Protein AF-A0A0A2J040-F1 (afdb_monomer)

Organism: Penicillium expansum (NCBI:txid27334)

Structure (mmCIF, N/CA/C/O backbone):
data_AF-A0A0A2J040-F1
#
_entry.id   AF-A0A0A2J040-F1
#
loop_
_atom_site.group_PDB
_atom_site.id
_atom_site.type_symbol
_atom_site.label_atom_id
_atom_site.label_alt_id
_atom_site.label_comp_id
_atom_site.label_asym_id
_atom_site.label_entity_id
_atom_site.label_seq_id
_atom_site.pdbx_PDB_ins_code
_atom_site.Cartn_x
_atom_site.Cartn_y
_atom_site.Cartn_z
_atom_site.occupancy
_atom_site.B_iso_or_equiv
_atom_site.auth_seq_id
_atom_site.auth_comp_id
_atom_site.auth_asym_id
_atom_site.auth_atom_id
_atom_site.pdbx_PDB_model_num
ATOM 1 N N . MET A 1 1 ? -28.699 -18.630 2.813 1.00 60.34 1 MET A N 1
ATOM 2 C CA . MET A 1 1 ? -27.612 -18.802 3.798 1.00 60.34 1 MET A CA 1
ATOM 3 C C . MET A 1 1 ? -26.786 -19.981 3.331 1.00 60.34 1 MET A C 1
ATOM 5 O O . MET A 1 1 ? -27.385 -20.979 2.948 1.00 60.34 1 MET A O 1
ATOM 9 N N . THR A 1 2 ? -25.472 -19.828 3.206 1.00 76.56 2 THR A N 1
ATOM 10 C CA . THR A 1 2 ? -24.633 -20.883 2.627 1.00 76.56 2 THR A CA 1
ATOM 11 C C . THR A 1 2 ? -24.349 -21.959 3.670 1.00 76.56 2 THR A C 1
ATOM 13 O O . THR A 1 2 ? -24.255 -21.671 4.862 1.00 76.56 2 THR A O 1
ATOM 16 N N . GLU A 1 3 ? -24.200 -23.198 3.213 1.00 77.12 3 GLU A N 1
ATOM 17 C CA . GLU A 1 3 ? -23.837 -24.361 4.036 1.00 77.12 3 GLU A CA 1
ATOM 18 C C . GLU A 1 3 ? -22.568 -24.101 4.872 1.00 77.12 3 GLU A C 1
ATOM 20 O O . GLU A 1 3 ? -22.479 -24.477 6.040 1.00 77.12 3 GLU A O 1
ATOM 25 N N . THR A 1 4 ? -21.627 -23.332 4.315 1.00 78.56 4 THR A N 1
ATOM 26 C CA . THR A 1 4 ? -20.395 -22.897 4.983 1.00 78.56 4 THR A CA 1
ATOM 27 C C . THR A 1 4 ? -20.645 -22.058 6.239 1.00 78.56 4 THR A C 1
ATOM 29 O O . THR A 1 4 ? -19.930 -22.218 7.227 1.00 78.56 4 THR A O 1
ATOM 32 N N . THR A 1 5 ? -21.634 -21.156 6.231 1.00 76.88 5 T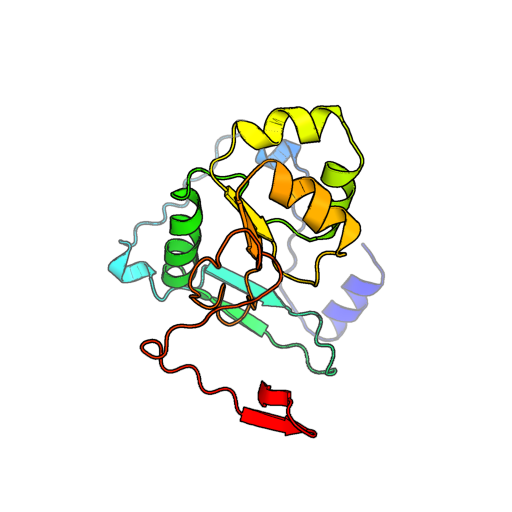HR A N 1
ATOM 33 C CA . THR A 1 5 ? -21.917 -20.287 7.386 1.00 76.88 5 THR A CA 1
ATOM 34 C C . THR A 1 5 ? -22.460 -21.091 8.564 1.00 76.88 5 THR A C 1
ATOM 36 O O . THR A 1 5 ? -22.016 -20.884 9.692 1.00 76.88 5 THR A O 1
ATOM 39 N N . GLU A 1 6 ? -23.356 -22.044 8.306 1.00 83.75 6 GLU A N 1
ATOM 40 C CA . GLU A 1 6 ? -23.941 -22.889 9.354 1.00 83.75 6 GLU A CA 1
A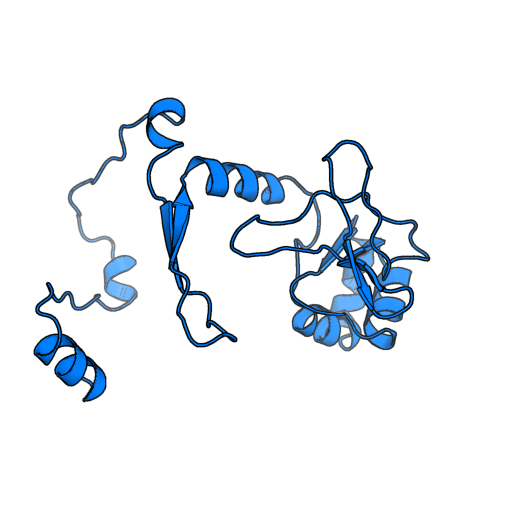TOM 41 C C . GLU A 1 6 ? -22.890 -23.792 10.002 1.00 83.75 6 GLU A C 1
ATOM 43 O O . GLU A 1 6 ? -22.760 -23.808 11.227 1.00 83.75 6 GLU A O 1
ATOM 48 N N . ALA A 1 7 ? -22.037 -24.429 9.194 1.00 83.88 7 ALA A N 1
ATOM 49 C CA . ALA A 1 7 ? -20.950 -25.268 9.696 1.00 83.88 7 ALA A CA 1
ATOM 50 C C . ALA A 1 7 ? -19.960 -24.504 10.603 1.00 83.88 7 ALA A C 1
ATOM 52 O O . ALA A 1 7 ? -19.377 -25.082 11.524 1.00 83.88 7 ALA A O 1
ATOM 53 N N . MET A 1 8 ? -19.743 -23.202 10.368 1.00 82.94 8 MET A N 1
ATOM 54 C CA . MET A 1 8 ? -18.915 -22.377 11.257 1.00 82.94 8 MET A CA 1
ATOM 55 C C . MET A 1 8 ? -19.625 -22.031 12.569 1.00 82.94 8 MET A C 1
ATOM 57 O O . MET A 1 8 ? -18.982 -22.038 13.620 1.00 82.94 8 MET A O 1
ATOM 61 N N . LEU A 1 9 ? -20.928 -21.743 12.525 1.00 85.75 9 LEU A N 1
ATOM 62 C CA . LEU A 1 9 ? -21.711 -21.366 13.705 1.00 85.75 9 LEU A CA 1
ATOM 63 C C . LEU A 1 9 ? -21.933 -22.542 14.663 1.00 85.75 9 LEU A C 1
ATOM 65 O O . LEU A 1 9 ? -21.920 -22.338 15.876 1.00 85.75 9 LEU A O 1
ATOM 69 N N . GLU A 1 10 ? -22.042 -23.765 14.143 1.00 86.81 10 GLU A N 1
ATOM 70 C CA . GLU A 1 10 ? -22.072 -24.988 14.958 1.00 86.81 10 GLU A CA 1
ATOM 71 C C . GLU A 1 10 ? -20.768 -25.199 15.734 1.00 86.81 10 GLU A C 1
ATOM 73 O O . GLU A 1 10 ? -20.776 -25.641 16.882 1.00 86.81 10 GLU A O 1
ATOM 78 N N . ARG A 1 11 ? -19.627 -24.854 15.124 1.00 89.06 11 ARG A N 1
ATOM 79 C CA . ARG A 1 11 ? -18.307 -24.982 15.758 1.00 89.06 11 ARG A CA 1
ATOM 80 C C . ARG A 1 11 ? -18.005 -23.849 16.732 1.00 89.06 11 ARG A C 1
ATOM 82 O O . ARG A 1 11 ? -17.274 -24.059 17.699 1.00 89.06 11 ARG A O 1
ATOM 89 N N . ARG A 1 12 ? -18.510 -22.641 16.467 1.00 87.19 12 ARG A N 1
ATOM 90 C CA . ARG A 1 12 ? -18.283 -21.463 17.307 1.00 87.19 12 ARG A CA 1
ATOM 91 C C . ARG A 1 12 ? -19.510 -20.562 17.313 1.00 87.19 12 ARG A C 1
ATOM 93 O O . ARG A 1 12 ? -19.781 -19.853 16.346 1.00 87.19 12 ARG A O 1
ATOM 100 N N . GLN A 1 13 ? -20.183 -20.518 18.456 1.00 90.19 13 GLN A N 1
ATOM 101 C CA . GLN A 1 13 ? -21.340 -19.656 18.654 1.00 90.19 13 GLN A CA 1
ATOM 102 C C . GLN A 1 13 ? -20.915 -18.178 18.621 1.00 90.19 13 GLN A C 1
ATOM 104 O O . GLN A 1 13 ? -20.050 -17.748 19.386 1.00 90.19 13 GLN A O 1
ATOM 109 N N . MET A 1 14 ? -21.489 -17.408 17.696 1.00 87.75 14 MET A N 1
ATOM 110 C CA . MET A 1 14 ? -21.154 -16.002 17.446 1.00 87.75 14 MET A CA 1
ATOM 111 C C . MET A 1 14 ? -22.415 -15.203 17.106 1.00 87.75 14 MET A C 1
ATOM 113 O O . MET A 1 14 ? -23.392 -15.754 16.599 1.00 87.75 14 MET A O 1
ATOM 117 N N . ASN A 1 15 ? -22.376 -13.892 17.354 1.00 86.56 15 ASN A N 1
ATOM 118 C CA . ASN A 1 15 ? -23.437 -12.984 16.921 1.00 86.56 15 ASN A CA 1
ATOM 119 C C . ASN A 1 15 ? -23.467 -12.908 15.390 1.00 86.56 15 ASN A C 1
ATOM 121 O O . ASN A 1 15 ? -22.423 -12.756 14.752 1.00 86.56 15 ASN A O 1
ATOM 125 N N . ARG A 1 16 ? -24.667 -12.987 14.810 1.00 80.25 16 ARG A N 1
ATOM 126 C CA . ARG A 1 16 ? -24.887 -12.922 13.363 1.00 80.25 16 ARG A CA 1
ATOM 127 C C . ARG A 1 16 ? -25.591 -11.626 13.004 1.00 80.25 16 ARG A C 1
ATOM 129 O O . ARG A 1 16 ? -26.669 -11.344 13.517 1.00 80.25 16 ARG A O 1
ATOM 136 N N . TYR A 1 17 ? -25.016 -10.910 12.049 1.00 86.25 17 TYR A N 1
ATOM 137 C CA . TYR A 1 17 ? -25.622 -9.732 11.448 1.00 86.25 17 TYR A CA 1
ATOM 138 C C . TYR A 1 17 ? -25.728 -9.968 9.947 1.00 86.25 17 TYR A C 1
ATOM 140 O O . TYR A 1 17 ? -24.776 -10.432 9.324 1.00 86.25 17 TYR A O 1
ATOM 148 N N . THR A 1 18 ? -26.898 -9.695 9.377 1.00 86.25 18 THR A N 1
ATOM 149 C CA . THR A 1 18 ? -27.051 -9.637 7.919 1.00 86.25 18 THR A CA 1
ATOM 150 C C . THR A 1 18 ? -26.833 -8.188 7.530 1.00 86.25 18 THR A C 1
ATOM 152 O O . THR A 1 18 ? -27.588 -7.325 7.975 1.00 86.25 18 THR A O 1
ATOM 155 N N . LEU A 1 19 ? -25.767 -7.922 6.778 1.00 88.81 19 LEU A N 1
ATOM 156 C CA . LEU A 1 19 ? -25.524 -6.594 6.230 1.00 88.81 19 LEU A CA 1
ATOM 157 C C . LEU A 1 19 ? -26.627 -6.294 5.205 1.00 88.81 19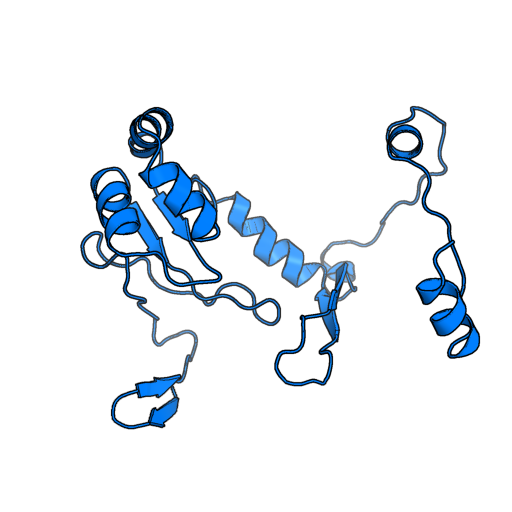 LEU A C 1
ATOM 159 O O . LEU A 1 19 ? -26.888 -7.143 4.352 1.00 88.81 19 LEU A O 1
ATOM 163 N N . PRO A 1 20 ? -27.297 -5.138 5.305 1.00 90.69 20 PRO A N 1
ATOM 164 C CA . PRO A 1 20 ? -28.223 -4.684 4.278 1.00 90.69 20 PRO A CA 1
ATOM 165 C C . PRO A 1 20 ? -27.543 -4.521 2.912 1.00 90.69 20 PRO A C 1
ATOM 167 O O . PRO A 1 20 ? -26.318 -4.461 2.817 1.00 90.69 20 PRO A O 1
ATOM 170 N N . GLU A 1 21 ? -28.342 -4.413 1.855 1.00 91.94 21 GLU A N 1
ATOM 171 C CA . GLU A 1 21 ? -27.835 -4.099 0.515 1.00 91.94 21 GLU A CA 1
ATOM 172 C C . GLU A 1 21 ? -27.246 -2.681 0.445 1.00 91.94 21 GLU A C 1
ATOM 174 O O . GLU A 1 21 ? -27.547 -1.825 1.281 1.00 91.94 21 GLU A O 1
ATOM 179 N N . LEU A 1 22 ? -26.433 -2.408 -0.581 1.00 91.62 22 LEU A N 1
ATOM 180 C CA . LEU A 1 22 ? -25.766 -1.111 -0.764 1.00 91.62 22 LEU A CA 1
ATOM 181 C C . LEU A 1 22 ? -26.745 0.076 -0.700 1.00 91.62 22 LEU A C 1
ATOM 183 O O . LEU A 1 22 ? -26.449 1.079 -0.052 1.00 91.62 22 LEU A O 1
ATOM 187 N N . ASP A 1 23 ? -27.933 -0.066 -1.290 1.00 93.81 23 ASP A N 1
ATOM 188 C CA . ASP A 1 23 ? -28.971 0.972 -1.307 1.00 93.81 23 ASP A CA 1
ATOM 189 C C . ASP A 1 23 ? -29.423 1.396 0.096 1.00 93.81 23 ASP A C 1
ATOM 191 O O . ASP A 1 23 ? -29.760 2.558 0.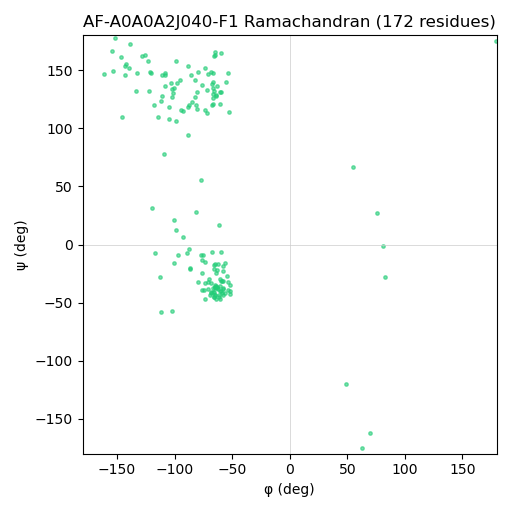308 1.00 93.81 23 ASP A O 1
ATOM 195 N N . TYR A 1 24 ? -29.400 0.487 1.076 1.00 91.38 24 TYR A N 1
ATOM 196 C CA . TYR A 1 24 ? -29.706 0.830 2.465 1.00 91.38 24 TYR A CA 1
ATOM 197 C C . TYR A 1 24 ? -28.653 1.783 3.038 1.00 91.38 24 TYR A C 1
ATOM 199 O O . TYR A 1 24 ? -29.004 2.784 3.660 1.00 91.38 24 TYR A O 1
ATOM 207 N N . PHE A 1 25 ? -27.368 1.504 2.802 1.00 89.44 25 PHE A N 1
ATOM 208 C CA . PHE A 1 25 ? -26.269 2.332 3.306 1.00 89.44 25 PHE A CA 1
ATOM 209 C C . PHE A 1 25 ? -26.180 3.690 2.611 1.00 89.44 25 PHE A C 1
ATOM 211 O O . PHE A 1 25 ? -25.737 4.658 3.221 1.00 89.44 25 PHE A O 1
ATOM 218 N N . LEU A 1 26 ? -26.606 3.757 1.349 1.00 92.50 26 LEU A N 1
ATOM 219 C CA . LEU A 1 26 ? -26.666 4.995 0.573 1.00 92.50 26 LEU A CA 1
ATOM 220 C C . LEU A 1 26 ? -27.991 5.753 0.753 1.00 92.50 26 LEU A C 1
ATOM 222 O O . LEU A 1 26 ? -28.160 6.837 0.191 1.00 92.50 26 LEU A O 1
ATOM 226 N N . SER A 1 27 ? -28.945 5.199 1.505 1.00 92.62 27 SER A N 1
ATOM 227 C CA . SER A 1 27 ? -30.240 5.835 1.732 1.00 92.62 27 SER A CA 1
ATOM 228 C C . SER A 1 27 ? -30.117 7.061 2.643 1.00 92.62 27 SER A C 1
ATOM 230 O O . SER A 1 27 ? -29.343 7.082 3.596 1.00 92.62 27 SER A O 1
ATOM 232 N N . ASN A 1 28 ? -30.955 8.072 2.407 1.00 90.19 28 ASN A N 1
ATOM 233 C CA . ASN A 1 28 ? -31.057 9.260 3.266 1.00 90.19 28 ASN A CA 1
ATOM 234 C C . ASN A 1 28 ? -31.944 9.023 4.504 1.00 90.19 28 ASN A C 1
ATOM 236 O O . ASN A 1 28 ? -32.598 9.950 4.991 1.00 90.19 28 ASN A O 1
ATOM 240 N N . LEU A 1 29 ? -32.043 7.779 4.983 1.00 90.25 29 LEU A N 1
ATOM 241 C CA . LEU A 1 29 ? -32.801 7.482 6.193 1.00 90.25 29 LEU A CA 1
ATOM 242 C C . LEU A 1 29 ? -32.114 8.137 7.404 1.00 90.25 29 LEU A C 1
ATOM 244 O O . LEU A 1 29 ? -30.885 8.130 7.489 1.00 90.25 29 LEU A O 1
ATOM 248 N N . PRO A 1 30 ? -32.874 8.710 8.353 1.00 89.75 30 PRO A N 1
ATOM 249 C CA . PRO A 1 30 ? -32.289 9.248 9.572 1.00 89.75 30 PRO A CA 1
ATOM 250 C C . PRO A 1 30 ? -31.644 8.114 10.380 1.00 89.75 30 PRO A C 1
ATOM 252 O O . PRO A 1 30 ? -32.285 7.103 10.664 1.00 89.75 30 PRO A O 1
ATOM 255 N N . VAL A 1 31 ? -30.381 8.300 10.759 1.00 90.19 31 VAL A N 1
ATOM 256 C CA . VAL A 1 31 ? -29.604 7.359 11.577 1.00 90.19 31 VAL A CA 1
ATOM 257 C C . VAL A 1 31 ? -29.152 8.035 12.866 1.00 90.19 31 VAL A C 1
ATOM 259 O O . VAL A 1 31 ? -28.893 9.240 12.881 1.00 90.19 31 VAL A O 1
ATOM 262 N N . GLU A 1 32 ? -29.048 7.270 13.954 1.00 91.19 32 GLU A N 1
ATOM 263 C CA . GLU A 1 32 ? -28.436 7.776 15.183 1.00 91.19 32 GLU A CA 1
ATOM 264 C C . GLU A 1 32 ? -26.940 8.037 14.943 1.00 91.19 32 GLU A C 1
ATOM 266 O O . GLU A 1 32 ? -26.227 7.131 14.496 1.00 91.19 32 GLU A O 1
ATOM 271 N N . PRO A 1 33 ? -26.432 9.253 15.220 1.00 90.00 33 PRO A N 1
ATOM 272 C CA . PRO A 1 33 ? -25.010 9.526 15.100 1.00 90.00 33 PRO A CA 1
ATOM 273 C C . PRO A 1 33 ? -24.204 8.626 16.038 1.00 90.00 33 PRO A C 1
ATOM 275 O O . PRO A 1 33 ? -24.470 8.567 17.237 1.00 90.00 33 PRO A O 1
ATOM 278 N N . TYR A 1 34 ? -23.166 7.986 15.504 1.00 89.12 34 TYR A N 1
ATOM 279 C CA . TYR A 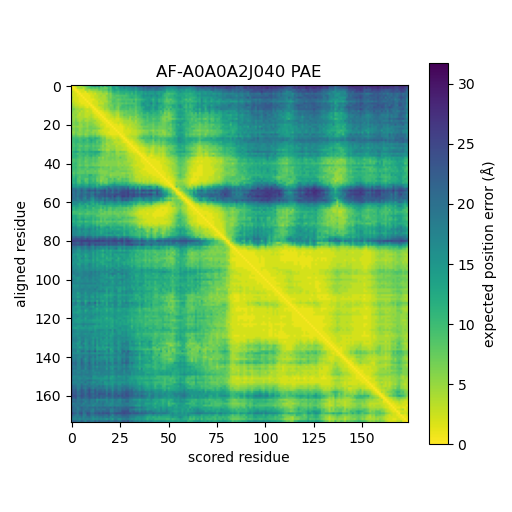1 34 ? -22.175 7.245 16.284 1.00 89.12 34 TYR A CA 1
ATOM 280 C C . TYR A 1 34 ? -20.841 8.008 16.257 1.00 89.12 34 TYR A C 1
ATOM 282 O O . TYR A 1 34 ? -19.963 7.696 15.447 1.00 89.12 34 TYR A O 1
ATOM 290 N N . PRO A 1 35 ? -20.697 9.086 17.055 1.00 88.75 35 PRO A N 1
ATOM 291 C CA . PRO A 1 35 ? -19.536 9.957 16.970 1.00 88.75 35 PRO A CA 1
ATOM 292 C C . PRO A 1 35 ? -18.291 9.269 17.532 1.00 88.75 35 PRO A C 1
ATOM 294 O O . PRO A 1 35 ? -18.288 8.747 18.647 1.00 88.75 35 PRO A O 1
ATOM 297 N N . TYR A 1 36 ? -17.195 9.344 16.783 1.00 87.81 36 TYR A N 1
ATOM 298 C CA . TYR A 1 36 ? -15.877 8.960 17.270 1.00 87.81 36 TYR A CA 1
ATOM 299 C C . TYR A 1 36 ? -15.219 10.170 17.943 1.00 87.81 36 TYR A C 1
ATOM 301 O O . TYR A 1 36 ? -14.651 11.030 17.278 1.00 87.81 36 TYR A O 1
ATOM 309 N N . THR A 1 37 ? -15.358 10.283 19.266 1.00 94.88 37 THR A N 1
ATOM 310 C CA . THR A 1 37 ? -14.987 11.497 20.022 1.00 94.88 37 THR A CA 1
ATOM 311 C C . THR A 1 37 ? -13.539 11.534 20.504 1.00 94.88 37 THR A C 1
ATOM 313 O O . THR A 1 37 ? -13.101 12.557 21.026 1.00 94.88 37 THR A O 1
ATOM 316 N N . LYS A 1 38 ? -12.791 10.438 20.345 1.00 94.88 38 LYS A N 1
ATOM 317 C CA . LYS A 1 38 ? -11.379 10.381 20.728 1.00 94.88 38 LYS A CA 1
ATOM 318 C C . LYS A 1 38 ? -10.544 11.288 19.829 1.00 94.88 38 LYS A C 1
ATOM 320 O O . LYS A 1 38 ? -10.697 11.284 18.608 1.00 94.88 38 LYS A O 1
ATOM 325 N N . THR A 1 39 ? -9.604 12.003 20.430 1.00 95.38 39 THR A N 1
ATOM 326 C CA . THR A 1 39 ? -8.530 12.684 19.704 1.00 95.38 39 THR A CA 1
ATOM 327 C C . THR A 1 39 ? -7.611 11.667 19.022 1.00 95.38 39 THR A C 1
ATOM 329 O O . THR A 1 39 ? -7.577 10.491 19.391 1.00 95.38 39 THR A O 1
ATOM 332 N N . PHE A 1 40 ? -6.810 12.112 18.047 1.00 90.75 40 PHE A N 1
ATOM 333 C CA . PHE A 1 40 ? -5.830 11.233 17.402 1.00 90.75 40 PHE A CA 1
ATOM 334 C C . PHE A 1 40 ? -4.861 10.604 18.413 1.00 90.75 40 PHE A C 1
ATOM 336 O O . PHE A 1 40 ? -4.598 9.408 18.337 1.00 90.75 40 PHE A O 1
ATOM 343 N N . GLU A 1 41 ? -4.373 11.366 19.395 1.00 94.88 41 GLU A N 1
ATOM 344 C CA . GLU A 1 41 ? -3.430 10.846 20.395 1.00 94.88 41 GLU A CA 1
ATOM 345 C C . GLU A 1 41 ? -4.031 9.739 21.263 1.00 94.88 41 GLU A C 1
ATOM 347 O O . GLU A 1 41 ? -3.364 8.746 21.564 1.00 94.88 41 GLU A O 1
ATOM 352 N N . GLU A 1 42 ? -5.310 9.866 21.612 1.00 95.44 42 GLU A N 1
ATOM 353 C CA . GLU A 1 42 ? -6.048 8.829 22.332 1.00 95.44 42 GLU A CA 1
ATOM 354 C C . GLU A 1 42 ? -6.319 7.616 21.435 1.00 95.44 42 GLU A C 1
ATOM 356 O O . GLU A 1 42 ? -6.223 6.473 21.883 1.00 95.44 42 GLU A O 1
ATOM 361 N N . ALA A 1 43 ? -6.627 7.861 20.159 1.00 94.44 43 ALA A N 1
ATOM 362 C CA . ALA A 1 43 ? -7.067 6.844 19.217 1.00 94.44 43 ALA A CA 1
ATOM 363 C C . ALA A 1 43 ? -5.931 6.110 18.502 1.00 94.44 43 ALA A C 1
ATOM 365 O O . ALA A 1 43 ? -6.153 5.012 18.006 1.00 94.44 43 ALA A O 1
ATOM 366 N N . ARG A 1 44 ? -4.706 6.649 18.435 1.00 93.06 44 ARG A N 1
ATOM 367 C CA . ARG A 1 44 ? -3.633 6.108 17.572 1.00 93.06 44 ARG A CA 1
ATOM 368 C C . ARG A 1 44 ? -3.284 4.645 17.853 1.00 93.06 44 ARG A C 1
ATOM 370 O O . ARG A 1 44 ? -2.712 3.974 16.995 1.00 93.06 44 ARG A O 1
ATOM 377 N N . LYS A 1 45 ? -3.587 4.158 19.061 1.00 93.69 45 LYS A N 1
ATOM 378 C CA . LYS A 1 45 ? -3.366 2.766 19.482 1.00 93.69 45 LYS A CA 1
ATOM 379 C C . LYS A 1 45 ? -4.605 1.876 19.355 1.00 93.69 45 LYS A C 1
ATOM 381 O O . LYS A 1 45 ? -4.458 0.663 19.512 1.00 93.69 45 LYS A O 1
ATOM 386 N N . ASP A 1 46 ? -5.771 2.449 19.075 1.00 94.06 46 ASP A N 1
ATOM 387 C CA . ASP A 1 46 ? -7.013 1.713 18.873 1.00 94.06 46 ASP A CA 1
ATOM 388 C C . ASP A 1 46 ? -6.953 0.885 17.580 1.00 94.06 46 ASP A C 1
ATOM 390 O O . ASP A 1 46 ? -6.289 1.288 16.613 1.00 94.06 46 ASP A O 1
ATOM 394 N N . PRO A 1 47 ? -7.633 -0.275 17.545 1.00 92.75 47 PRO A N 1
ATOM 395 C CA . PRO A 1 47 ? -7.754 -1.067 16.331 1.00 92.75 47 PRO A CA 1
ATOM 396 C C . PRO A 1 47 ? -8.510 -0.280 15.255 1.00 92.75 47 PRO A C 1
ATOM 398 O O . PRO A 1 47 ? -9.536 0.339 15.526 1.00 92.75 47 PRO A O 1
ATOM 401 N N . TYR A 1 48 ? -7.995 -0.337 14.032 1.00 89.19 48 TYR A N 1
ATOM 402 C CA . TYR A 1 48 ? -8.624 0.206 12.834 1.00 89.19 48 TYR A CA 1
ATOM 403 C C . TYR A 1 48 ? -9.260 -0.916 12.009 1.00 89.19 48 TYR A C 1
ATOM 405 O O . TYR A 1 48 ? -10.469 -0.924 11.802 1.00 89.19 48 TYR A O 1
ATOM 413 N N . VAL A 1 49 ? -8.469 -1.918 11.608 1.00 88.25 49 VAL A N 1
ATOM 414 C CA . VAL A 1 49 ? -8.962 -3.090 10.872 1.00 88.25 49 VAL A CA 1
ATOM 415 C C . VAL A 1 49 ? -8.235 -4.354 11.312 1.00 88.25 49 VAL A C 1
ATOM 417 O O . VAL A 1 49 ? -7.049 -4.325 11.645 1.00 88.25 49 VAL A O 1
ATOM 420 N N . VAL A 1 50 ? -8.961 -5.471 11.313 1.00 86.19 50 VAL A N 1
ATOM 421 C CA . VAL A 1 50 ? -8.401 -6.809 11.505 1.00 86.19 50 VAL A CA 1
ATOM 422 C C . VAL A 1 50 ? -8.386 -7.510 10.155 1.00 86.19 50 VAL A C 1
ATOM 424 O O . VAL A 1 50 ? -9.432 -7.718 9.544 1.00 86.19 50 VAL A O 1
ATOM 427 N N . LEU A 1 51 ? -7.193 -7.858 9.692 1.00 82.38 51 LEU A N 1
ATOM 428 C CA . LEU A 1 51 ? -6.952 -8.501 8.410 1.00 82.38 51 LEU A CA 1
ATOM 429 C C . LEU A 1 51 ? -6.550 -9.959 8.625 1.00 82.38 51 LEU A C 1
ATOM 431 O O . LEU A 1 51 ? -5.864 -10.299 9.593 1.00 82.38 51 LEU A O 1
ATOM 435 N N . HIS A 1 52 ? -6.963 -10.811 7.693 1.00 78.25 52 HIS A N 1
ATOM 436 C CA . HIS A 1 52 ? -6.413 -12.149 7.535 1.00 78.25 52 HIS A CA 1
ATOM 437 C C . HIS A 1 52 ? -5.457 -12.123 6.340 1.00 78.25 52 HIS A C 1
ATOM 439 O O . HIS A 1 52 ? -5.847 -11.692 5.257 1.00 78.25 52 HIS A O 1
ATOM 445 N N . SER A 1 53 ? -4.213 -12.571 6.514 1.00 67.19 53 SER A N 1
ATOM 446 C CA . SER A 1 53 ? -3.371 -12.901 5.360 1.00 67.19 53 SER A CA 1
ATOM 447 C C . SER A 1 53 ? -3.651 -14.342 4.938 1.00 67.19 53 SER A C 1
ATOM 449 O O . SER A 1 53 ? -3.947 -15.193 5.778 1.00 67.19 53 SER A O 1
ATOM 451 N N . SER A 1 54 ? -3.588 -14.627 3.633 1.00 62.62 54 SER A N 1
ATOM 452 C CA . SER A 1 54 ? -3.941 -15.932 3.043 1.00 62.62 54 SER A CA 1
ATOM 453 C C . SER A 1 54 ? -3.107 -17.110 3.563 1.00 62.62 54 SER A C 1
ATOM 455 O O . SER A 1 54 ? -3.434 -18.253 3.261 1.00 62.62 54 SER A O 1
ATOM 457 N N . GLY A 1 55 ? -2.070 -16.850 4.371 1.00 52.03 55 GLY A N 1
ATOM 458 C CA . GLY A 1 55 ? -1.333 -17.861 5.116 1.00 52.03 55 GLY A CA 1
ATOM 459 C C . GLY A 1 55 ? -0.790 -18.959 4.209 1.00 52.03 55 GLY A C 1
ATOM 460 O O . GLY A 1 55 ? -1.193 -20.110 4.342 1.00 52.03 55 GLY A O 1
ATOM 461 N N . SER A 1 56 ? 0.161 -18.638 3.325 1.00 54.06 56 SER A N 1
ATOM 462 C CA . SER A 1 56 ? 0.867 -19.647 2.513 1.00 54.06 56 SER A CA 1
ATOM 463 C C . SER A 1 56 ? 1.555 -20.735 3.359 1.00 54.06 56 SER A C 1
ATOM 465 O O . SER A 1 56 ? 1.879 -21.801 2.846 1.00 54.06 56 SER A O 1
ATOM 467 N N . THR A 1 57 ? 1.727 -20.502 4.666 1.00 57.59 57 THR A N 1
ATOM 468 C CA . THR A 1 57 ? 2.301 -21.431 5.651 1.00 57.59 57 THR A CA 1
ATOM 469 C C . THR A 1 57 ? 1.256 -22.194 6.487 1.00 57.59 57 THR A C 1
ATOM 471 O O . THR A 1 57 ? 1.606 -22.783 7.506 1.00 57.59 57 THR A O 1
ATOM 474 N N . GLY A 1 58 ? -0.031 -22.171 6.117 1.00 52.97 58 GLY A N 1
ATOM 475 C CA . GLY A 1 58 ? -1.103 -22.985 6.719 1.00 52.97 58 GLY A CA 1
ATOM 476 C C . GLY A 1 58 ? -1.732 -22.438 8.010 1.00 52.97 58 GLY A C 1
ATOM 477 O O . GLY A 1 58 ? -2.916 -22.664 8.254 1.00 52.97 58 GLY A O 1
ATOM 478 N N . THR A 1 59 ? -0.996 -21.665 8.812 1.00 54.94 59 THR A N 1
ATOM 479 C CA . THR A 1 59 ? -1.552 -20.945 9.972 1.00 54.94 59 THR A CA 1
ATOM 480 C C . THR A 1 59 ? -1.925 -19.522 9.567 1.00 54.94 59 THR A C 1
ATOM 482 O O . THR A 1 59 ? -1.050 -18.724 9.228 1.00 54.94 59 THR A O 1
ATOM 485 N N . LEU A 1 60 ? -3.219 -19.190 9.619 1.00 56.19 60 LEU A N 1
ATOM 486 C CA . LEU A 1 60 ? -3.715 -17.834 9.365 1.00 56.19 60 LEU A CA 1
ATOM 487 C C . LEU A 1 60 ? -3.116 -16.857 10.381 1.00 56.19 60 LEU A C 1
ATOM 489 O O . LEU A 1 60 ? -3.321 -16.996 11.589 1.00 56.19 60 LEU A O 1
ATOM 493 N N . LYS A 1 61 ? -2.397 -15.849 9.887 1.00 70.69 61 LYS A N 1
ATOM 494 C CA . LYS A 1 61 ? -1.916 -14.745 10.717 1.00 70.69 61 LYS A CA 1
ATOM 495 C C . LYS A 1 61 ? -3.002 -13.674 10.753 1.00 70.69 61 LYS A C 1
ATOM 497 O O . LYS A 1 61 ? -3.392 -13.140 9.716 1.00 70.69 61 LYS A O 1
ATOM 502 N N . ILE A 1 62 ? -3.506 -13.393 11.952 1.00 77.88 62 ILE A N 1
ATOM 503 C CA . ILE A 1 62 ? -4.410 -12.268 12.192 1.00 77.88 62 ILE A CA 1
ATOM 504 C C . ILE A 1 62 ? -3.548 -11.032 12.423 1.00 77.88 62 ILE A C 1
ATOM 506 O O . ILE A 1 62 ? -2.733 -11.015 13.348 1.00 77.88 62 ILE A O 1
ATOM 510 N N . LEU A 1 63 ? -3.750 -10.001 11.607 1.00 80.31 63 LEU A N 1
ATOM 511 C CA . LEU A 1 63 ? -3.084 -8.718 11.766 1.00 80.31 63 LEU A CA 1
ATOM 512 C C . LEU A 1 63 ? -4.092 -7.646 12.173 1.00 80.31 63 LEU A C 1
ATOM 514 O O . LEU A 1 63 ? -5.050 -7.385 11.451 1.00 80.31 63 LEU A O 1
ATOM 518 N N . THR A 1 64 ? -3.845 -6.982 13.299 1.00 87.19 64 THR A N 1
ATOM 519 C CA . THR A 1 64 ? -4.619 -5.805 13.708 1.00 87.19 64 THR A CA 1
ATOM 520 C C . THR A 1 64 ? -3.851 -4.542 13.343 1.00 87.19 64 THR A C 1
ATOM 522 O O . THR A 1 64 ? -2.882 -4.186 14.017 1.00 87.19 64 THR A O 1
ATOM 525 N N . LEU A 1 65 ? -4.303 -3.841 12.304 1.00 86.44 65 LEU A N 1
ATOM 526 C CA . LEU A 1 65 ? -3.825 -2.496 11.996 1.00 86.44 65 LEU A CA 1
ATOM 527 C C . LEU A 1 65 ? -4.455 -1.504 12.970 1.00 86.44 65 LEU A C 1
ATOM 529 O O . LEU A 1 65 ? -5.646 -1.587 13.269 1.00 86.44 65 LEU A O 1
ATOM 533 N N . LYS A 1 66 ? -3.652 -0.566 13.470 1.00 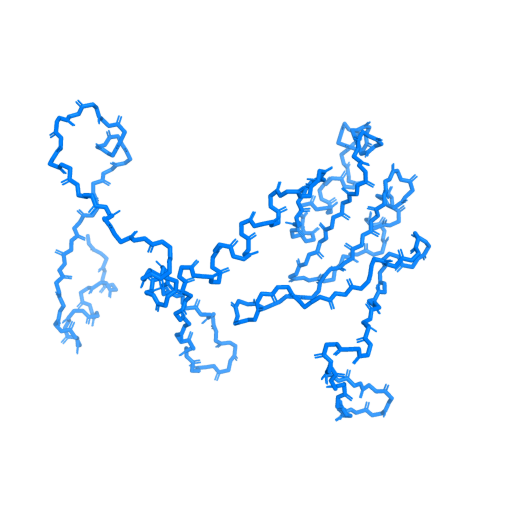91.31 66 LYS A N 1
ATOM 534 C CA . LYS A 1 66 ? -4.090 0.489 14.393 1.00 91.31 66 LYS A CA 1
ATOM 535 C C . LYS A 1 66 ? -4.338 1.791 13.640 1.00 91.31 66 LYS A C 1
ATOM 537 O O . LYS A 1 66 ? -3.741 2.010 12.588 1.00 91.31 66 LYS A O 1
ATOM 542 N N . GLN A 1 67 ? -5.137 2.680 14.224 1.00 90.50 67 GLN A N 1
ATOM 543 C CA . GLN A 1 67 ? -5.427 4.008 13.663 1.00 90.50 67 GLN A CA 1
ATOM 544 C C . GLN A 1 67 ? -4.152 4.787 13.301 1.00 90.50 67 GLN A C 1
ATOM 546 O O . GLN A 1 67 ? -4.067 5.366 12.226 1.00 90.50 67 GLN A O 1
ATOM 551 N N . G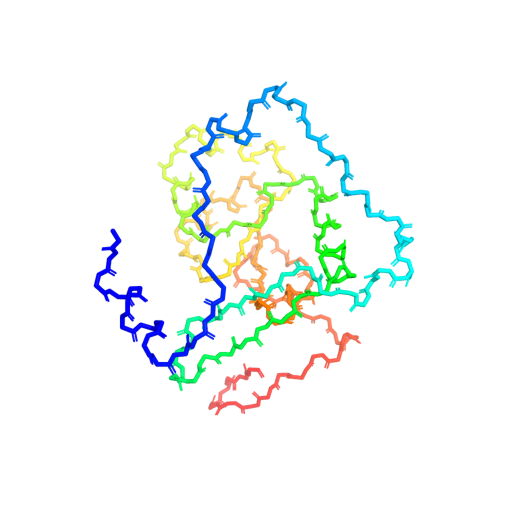LY A 1 68 ? -3.120 4.756 14.154 1.00 88.31 68 GLY A N 1
ATOM 552 C CA . GLY A 1 68 ? -1.857 5.449 13.877 1.00 88.31 68 GLY A CA 1
ATOM 553 C C . GLY A 1 68 ? -1.104 4.895 12.661 1.00 88.31 68 GLY A C 1
ATOM 554 O O . GLY A 1 68 ? -0.521 5.664 11.905 1.00 88.31 68 GLY A O 1
ATOM 555 N N . SER A 1 69 ? -1.150 3.576 12.443 1.00 83.25 69 SER A N 1
ATOM 556 C CA . SER A 1 69 ? -0.565 2.937 11.254 1.00 83.25 69 SER A CA 1
ATOM 557 C C . SER A 1 69 ? -1.345 3.302 9.993 1.00 83.25 69 SER A C 1
ATOM 559 O O . SER A 1 69 ? -0.743 3.648 8.983 1.00 83.25 69 SER A O 1
ATOM 561 N N . ALA A 1 70 ? -2.680 3.286 10.066 1.00 84.62 70 ALA A N 1
ATOM 562 C CA . ALA A 1 70 ? -3.532 3.712 8.961 1.00 84.62 70 ALA A CA 1
ATOM 563 C C . ALA A 1 70 ? -3.292 5.188 8.597 1.00 84.62 70 ALA A C 1
ATOM 565 O O . ALA A 1 70 ? -3.124 5.498 7.425 1.00 84.62 70 ALA A O 1
ATOM 566 N N . ALA A 1 71 ? -3.171 6.077 9.587 1.00 85.75 71 ALA A N 1
ATOM 567 C CA . ALA A 1 71 ? -2.853 7.489 9.366 1.00 85.75 71 ALA A CA 1
ATOM 568 C C . ALA A 1 71 ? -1.453 7.702 8.762 1.00 85.75 71 ALA A C 1
ATOM 570 O O . ALA A 1 71 ? -1.272 8.562 7.906 1.00 85.75 71 ALA A O 1
ATOM 571 N N . ALA A 1 72 ? -0.460 6.902 9.165 1.00 80.12 72 AL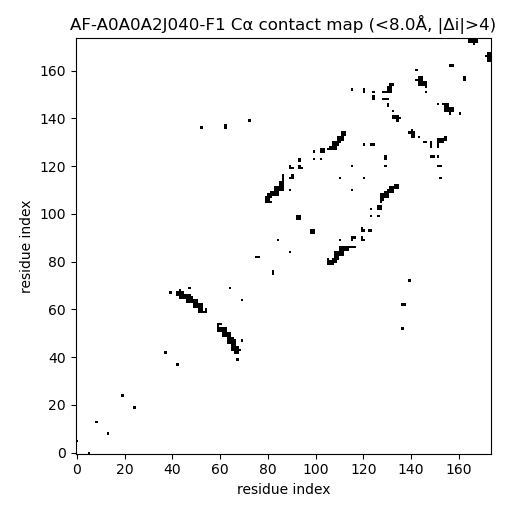A A N 1
ATOM 572 C CA . ALA A 1 72 ? 0.860 6.932 8.537 1.00 80.12 72 ALA A CA 1
ATOM 573 C C . ALA A 1 72 ? 0.803 6.492 7.064 1.00 80.12 72 ALA A C 1
ATOM 575 O O . ALA A 1 72 ? 1.519 7.048 6.237 1.00 80.12 72 ALA A O 1
ATOM 576 N N . HIS A 1 73 ? -0.061 5.528 6.726 1.00 74.88 73 HIS A N 1
ATOM 577 C CA . HIS A 1 73 ? -0.293 5.125 5.339 1.00 74.88 73 HIS A CA 1
ATOM 578 C C . HIS A 1 73 ? -1.107 6.167 4.556 1.00 74.88 73 HIS A C 1
ATOM 580 O O . HIS A 1 73 ? -0.870 6.346 3.368 1.00 74.88 73 HIS A O 1
ATOM 586 N N . ASP A 1 74 ? -2.030 6.888 5.192 1.00 76.38 74 ASP A N 1
ATOM 587 C CA . ASP A 1 74 ? -2.803 7.952 4.538 1.00 76.38 74 ASP A CA 1
ATOM 588 C C . ASP A 1 74 ? -1.902 9.080 4.011 1.00 76.38 74 ASP A C 1
ATOM 590 O O . ASP A 1 74 ? -2.160 9.647 2.952 1.00 76.38 74 ASP A O 1
ATOM 594 N N . ALA A 1 75 ? -0.754 9.319 4.655 1.00 70.06 75 ALA A N 1
ATOM 595 C CA . ALA A 1 75 ? 0.258 10.239 4.141 1.00 70.06 75 ALA A CA 1
ATOM 596 C C . ALA A 1 75 ? 0.772 9.865 2.733 1.00 70.06 75 ALA A C 1
ATOM 598 O O . ALA A 1 75 ? 1.294 10.738 2.040 1.00 70.06 75 ALA A O 1
ATOM 599 N N . PHE A 1 76 ? 0.585 8.622 2.257 1.00 64.75 76 PHE A N 1
ATOM 600 C CA . PHE A 1 76 ? 0.882 8.266 0.866 1.00 64.75 76 PHE A CA 1
ATOM 601 C C . PHE A 1 76 ? 0.000 9.012 -0.150 1.00 64.75 76 PHE A C 1
ATOM 603 O O . PHE A 1 76 ? 0.440 9.240 -1.275 1.00 64.75 76 PHE A O 1
ATOM 610 N N . GLN A 1 77 ? -1.196 9.466 0.238 1.00 65.19 77 GLN A N 1
ATOM 611 C CA . GLN A 1 77 ? -2.057 10.309 -0.604 1.00 65.19 77 GLN A CA 1
ATOM 612 C C . GLN A 1 77 ? -1.436 11.687 -0.888 1.00 65.19 77 GLN A C 1
ATOM 614 O O . GLN A 1 77 ? -1.846 12.374 -1.820 1.00 65.19 77 GLN A O 1
ATOM 619 N N . LEU A 1 78 ? -0.428 12.106 -0.112 1.00 66.38 78 LEU A N 1
ATOM 620 C CA . LEU A 1 78 ? 0.281 13.368 -0.332 1.00 66.38 78 LEU A CA 1
ATOM 621 C C . LEU A 1 78 ? 1.295 13.293 -1.488 1.00 66.38 78 LEU A C 1
ATOM 623 O O . LEU A 1 78 ? 1.828 14.331 -1.883 1.00 66.38 78 LEU A O 1
ATOM 627 N N . PHE A 1 79 ? 1.577 12.106 -2.043 1.00 59.75 79 PHE A N 1
ATOM 628 C CA . PHE A 1 79 ? 2.458 11.975 -3.205 1.00 59.75 79 PHE A CA 1
ATOM 629 C C . PHE A 1 79 ? 1.688 12.272 -4.508 1.00 59.75 79 PHE A C 1
ATOM 631 O O . PHE A 1 79 ? 0.737 11.559 -4.825 1.00 59.75 79 PHE A O 1
ATOM 638 N N . PRO A 1 80 ? 2.095 13.281 -5.307 1.00 52.78 80 PRO A N 1
ATOM 639 C CA . PRO A 1 80 ? 1.386 13.711 -6.521 1.00 52.78 80 PRO A CA 1
ATOM 640 C C . PRO A 1 80 ? 1.611 12.776 -7.733 1.00 52.78 80 PRO A C 1
ATOM 642 O O . PRO A 1 80 ? 2.053 13.202 -8.797 1.00 52.78 80 PRO A O 1
ATOM 645 N N . SER A 1 81 ? 1.332 11.484 -7.588 1.00 62.25 81 SER A N 1
ATOM 646 C CA . SER A 1 81 ? 1.591 10.439 -8.594 1.00 62.25 81 SER A CA 1
ATOM 647 C C . SER A 1 81 ? 0.432 9.444 -8.695 1.00 62.25 81 SER A C 1
ATOM 649 O O . SER A 1 81 ? -0.471 9.474 -7.867 1.00 62.25 81 SER A O 1
ATOM 651 N N . LEU A 1 82 ? 0.475 8.531 -9.676 1.00 63.50 82 LEU A N 1
ATOM 652 C CA . LEU A 1 82 ? -0.520 7.464 -9.925 1.00 63.50 82 LEU A CA 1
ATOM 653 C C . LEU A 1 82 ? -0.684 6.444 -8.769 1.00 63.50 82 LEU A C 1
ATOM 655 O O . LEU A 1 82 ? -1.234 5.368 -8.966 1.00 63.50 82 LEU A O 1
ATOM 659 N N . GLY A 1 83 ? -0.225 6.758 -7.557 1.00 70.75 83 GLY A N 1
ATOM 660 C CA . GLY A 1 83 ? -0.231 5.851 -6.416 1.00 70.75 83 GLY A CA 1
ATOM 661 C C . GLY A 1 83 ? 0.634 4.607 -6.632 1.00 70.75 83 GLY A C 1
ATOM 662 O O . GLY A 1 83 ? 1.338 4.469 -7.636 1.00 70.75 83 GLY A O 1
ATOM 663 N N . ASP A 1 84 ? 0.577 3.705 -5.656 1.00 78.19 84 ASP A N 1
ATOM 664 C CA . ASP A 1 84 ? 1.216 2.397 -5.726 1.00 78.19 84 ASP A CA 1
ATOM 665 C C . ASP A 1 84 ? 0.279 1.384 -6.393 1.00 78.19 84 ASP A C 1
ATOM 667 O O . ASP A 1 84 ? -0.844 1.172 -5.932 1.00 78.19 84 ASP A O 1
ATOM 671 N N . ASN A 1 85 ? 0.718 0.796 -7.507 1.00 87.06 85 ASN A N 1
ATOM 672 C CA . ASN A 1 85 ? -0.114 -0.050 -8.362 1.00 87.06 85 ASN A CA 1
ATOM 673 C C . ASN A 1 85 ? 0.321 -1.521 -8.304 1.00 87.06 85 ASN A C 1
ATOM 675 O O . ASN A 1 85 ? 1.517 -1.812 -8.262 1.00 87.06 85 ASN A O 1
ATOM 679 N N . PRO A 1 86 ? -0.608 -2.486 -8.394 1.00 90.69 86 PRO A N 1
ATOM 680 C CA . PRO A 1 86 ? -0.216 -3.866 -8.632 1.00 90.69 86 PRO A CA 1
ATOM 681 C C . PRO A 1 86 ? 0.387 -4.008 -10.047 1.00 90.69 86 PRO A C 1
ATOM 683 O O . PRO A 1 86 ? -0.084 -3.347 -10.982 1.00 90.69 86 PRO A O 1
ATOM 686 N N . PRO A 1 87 ? 1.366 -4.912 -10.262 1.00 93.44 87 PRO A N 1
ATOM 687 C CA . PRO A 1 87 ? 1.975 -5.124 -11.573 1.00 93.44 87 PRO A CA 1
ATOM 688 C C . PRO A 1 87 ? 0.972 -5.418 -12.691 1.00 93.44 87 PRO A C 1
ATOM 690 O O . PRO A 1 87 ? 1.197 -5.007 -13.822 1.00 93.44 87 PRO A O 1
ATOM 693 N N . SER A 1 88 ? -0.149 -6.080 -12.390 1.00 94.25 88 SER A N 1
ATOM 694 C CA . SER A 1 88 ? -1.205 -6.366 -13.369 1.00 94.25 88 SER A CA 1
ATOM 695 C C . SER A 1 88 ? -1.769 -5.102 -14.021 1.00 94.25 88 SER A C 1
ATOM 697 O O . SER A 1 88 ? -1.900 -5.056 -15.239 1.00 94.25 88 SER A O 1
ATOM 699 N N . VAL A 1 89 ? -2.023 -4.054 -13.236 1.00 93.19 89 VAL A N 1
ATOM 700 C CA . VAL A 1 89 ? -2.535 -2.775 -13.749 1.00 93.19 89 VAL A CA 1
ATOM 701 C C . VAL A 1 89 ? -1.497 -2.100 -14.642 1.00 93.19 89 VAL A C 1
ATOM 703 O O . VAL A 1 89 ? -1.834 -1.582 -15.704 1.00 93.19 89 VAL A O 1
ATOM 706 N N . LEU A 1 90 ? -0.217 -2.148 -14.261 1.00 94.31 90 LEU A N 1
ATOM 707 C CA . LEU A 1 90 ? 0.855 -1.596 -15.091 1.00 94.31 90 LEU A CA 1
ATOM 708 C C . LEU A 1 90 ? 1.072 -2.395 -16.382 1.00 94.31 90 LEU A C 1
ATOM 710 O O . LEU A 1 90 ? 1.379 -1.805 -17.415 1.00 94.31 90 LEU A O 1
ATOM 714 N N . ILE A 1 91 ? 0.868 -3.713 -16.362 1.00 96.19 91 ILE A N 1
ATOM 715 C CA . ILE A 1 91 ? 0.888 -4.536 -17.577 1.00 96.19 91 ILE A CA 1
ATOM 716 C C . ILE A 1 91 ? -0.213 -4.070 -18.535 1.00 96.19 91 ILE A C 1
ATOM 718 O O . ILE A 1 91 ? 0.066 -3.858 -19.715 1.00 96.19 91 ILE A O 1
ATOM 722 N N . ASP A 1 92 ? -1.425 -3.834 -18.038 1.00 95.62 92 ASP A N 1
ATOM 723 C CA . ASP A 1 92 ? -2.534 -3.349 -18.865 1.00 95.62 92 ASP A CA 1
ATOM 724 C C . ASP A 1 92 ? -2.259 -1.937 -19.411 1.00 95.62 92 ASP A C 1
ATOM 726 O O . ASP A 1 92 ? -2.406 -1.700 -20.610 1.00 95.62 92 ASP A O 1
ATOM 730 N N . ILE A 1 93 ? -1.741 -1.026 -18.576 1.00 94.12 93 ILE A N 1
ATOM 731 C CA . ILE A 1 93 ? -1.313 0.320 -19.001 1.00 94.12 93 ILE A CA 1
ATOM 732 C C . ILE A 1 93 ? -0.240 0.251 -20.086 1.00 94.12 93 ILE A C 1
ATOM 734 O O . ILE A 1 93 ? -0.300 1.003 -21.056 1.00 94.12 93 ILE A O 1
ATOM 738 N N . SER A 1 94 ? 0.732 -0.657 -19.964 1.00 95.75 94 SER A N 1
ATOM 739 C CA . SER A 1 94 ? 1.815 -0.776 -20.947 1.00 95.75 94 SER A CA 1
ATOM 740 C C . SER A 1 94 ? 1.345 -1.233 -22.333 1.00 95.75 94 SER A C 1
ATOM 742 O O . SER A 1 94 ? 2.068 -1.055 -23.314 1.00 95.75 94 SER A O 1
ATOM 744 N N . ARG A 1 95 ? 0.139 -1.808 -22.420 1.00 96.06 95 ARG A N 1
ATOM 745 C CA . ARG A 1 95 ? -0.459 -2.344 -23.650 1.00 96.06 95 ARG A CA 1
ATOM 746 C C . ARG A 1 95 ? -1.480 -1.413 -24.294 1.00 96.06 95 ARG A C 1
ATOM 748 O O . ARG A 1 95 ? -1.805 -1.627 -25.458 1.00 96.06 95 ARG A O 1
ATOM 755 N N . GLU A 1 96 ? -1.966 -0.404 -23.576 1.00 96.31 96 GLU A N 1
ATOM 756 C CA . GLU A 1 96 ? -3.004 0.513 -24.049 1.00 96.31 96 GLU A CA 1
ATOM 757 C C . GLU A 1 96 ? -2.401 1.882 -24.416 1.00 96.31 96 GLU A C 1
ATOM 759 O O . GLU A 1 96 ? -2.030 2.657 -23.525 1.00 96.31 96 GLU A O 1
ATOM 764 N N . PRO A 1 97 ? -2.308 2.226 -25.718 1.00 94.56 97 PRO A N 1
ATOM 765 C CA . PRO A 1 97 ? -1.733 3.492 -26.164 1.00 94.56 97 PRO A CA 1
ATOM 766 C C . PRO A 1 97 ? -2.370 4.718 -25.510 1.00 94.56 97 PRO A C 1
ATOM 768 O O . PRO A 1 97 ? -1.651 5.644 -25.144 1.00 94.56 97 PRO A O 1
ATOM 771 N N . ALA A 1 98 ? -3.692 4.718 -25.303 1.00 92.94 98 ALA A N 1
ATOM 772 C CA . ALA A 1 98 ? -4.376 5.850 -24.685 1.00 92.94 98 ALA A CA 1
ATOM 773 C C . ALA A 1 98 ? -3.871 6.133 -23.259 1.00 92.94 98 ALA A C 1
ATOM 775 O O . ALA A 1 98 ? -3.750 7.293 -22.870 1.00 92.94 98 ALA A O 1
ATOM 776 N N . PHE A 1 99 ? -3.532 5.095 -22.488 1.00 92.38 99 PHE A N 1
ATOM 777 C CA . PHE A 1 99 ? -2.982 5.264 -21.142 1.00 92.38 99 PHE A CA 1
ATOM 778 C C . PHE A 1 99 ? -1.520 5.697 -21.180 1.00 92.38 99 PHE A C 1
ATOM 780 O O . PHE A 1 99 ? -1.130 6.585 -20.421 1.00 92.38 99 PHE A O 1
ATOM 787 N N . LEU A 1 100 ? -0.727 5.154 -22.106 1.00 93.50 100 LEU A N 1
ATOM 788 C CA . LEU A 1 100 ? 0.668 5.558 -22.290 1.00 93.50 100 LEU A CA 1
ATOM 789 C C . LEU A 1 100 ? 0.830 7.055 -22.584 1.00 93.50 100 LEU A C 1
ATOM 791 O O . LEU A 1 100 ? 1.767 7.663 -22.070 1.00 93.50 100 LEU A O 1
ATOM 795 N N . GLU A 1 101 ? -0.078 7.655 -23.356 1.00 93.56 101 GLU A N 1
ATOM 796 C CA . GLU A 1 101 ? -0.064 9.095 -23.665 1.00 93.56 101 GLU A CA 1
ATOM 797 C C . GLU A 1 101 ? -0.320 9.980 -22.433 1.00 93.56 101 GLU A C 1
ATOM 799 O O . GLU A 1 101 ? 0.062 11.149 -22.412 1.00 93.56 101 GLU A O 1
ATOM 804 N N . THR A 1 102 ? -0.924 9.434 -21.373 1.00 90.44 102 THR A N 1
ATOM 805 C CA . THR A 1 102 ? -1.156 10.176 -20.121 1.00 90.44 102 THR A CA 1
ATOM 806 C C . THR A 1 102 ? 0.025 10.112 -19.155 1.00 90.44 102 THR A C 1
ATOM 808 O O . THR A 1 102 ? 0.160 10.990 -18.304 1.00 90.44 102 THR A O 1
ATOM 811 N N . LEU A 1 103 ? 0.916 9.121 -19.293 1.00 91.50 103 LEU A N 1
ATOM 812 C CA . LEU A 1 103 ? 2.036 8.917 -18.369 1.00 91.50 103 LEU A CA 1
ATOM 813 C C . LEU A 1 103 ? 2.981 10.124 -18.231 1.00 91.50 103 LEU A C 1
ATOM 815 O O . LEU A 1 103 ? 3.379 10.402 -17.100 1.00 91.50 103 LEU A O 1
ATOM 819 N N . PRO A 1 104 ? 3.313 10.885 -19.294 1.00 92.94 104 PRO A N 1
ATOM 820 C CA . PRO A 1 104 ? 4.152 12.079 -19.166 1.00 92.94 104 PRO A CA 1
ATOM 821 C C . PRO A 1 104 ? 3.553 13.193 -18.293 1.00 92.94 104 PRO A C 1
ATOM 823 O O . PRO A 1 104 ? 4.279 14.089 -17.871 1.00 92.94 104 PRO A O 1
ATOM 826 N N . LEU A 1 105 ? 2.243 13.156 -18.016 1.00 89.44 105 LEU A N 1
ATOM 827 C CA . LEU A 1 105 ? 1.579 14.101 -17.109 1.00 89.44 105 LEU A CA 1
ATOM 828 C C . LEU A 1 105 ? 1.861 13.789 -15.632 1.00 89.44 105 LEU A C 1
ATOM 830 O O . LEU A 1 105 ? 1.567 14.604 -14.760 1.00 89.44 105 LEU A O 1
ATOM 834 N N . LEU A 1 106 ? 2.408 12.607 -15.344 1.00 86.88 106 LEU A N 1
ATOM 835 C CA . LEU A 1 106 ? 2.684 12.128 -14.000 1.00 86.88 106 LEU A CA 1
ATOM 836 C C . LEU A 1 106 ? 4.162 12.318 -13.671 1.00 86.88 106 LEU A C 1
ATOM 838 O O . LEU A 1 106 ? 5.037 11.949 -14.455 1.00 86.88 106 LEU A O 1
ATOM 842 N N . HIS A 1 107 ? 4.452 12.825 -12.472 1.00 85.12 107 HIS A N 1
ATOM 843 C CA . HIS A 1 107 ? 5.833 12.933 -11.995 1.00 85.12 107 HIS A CA 1
ATOM 844 C C . HIS A 1 107 ? 6.463 11.561 -11.759 1.00 85.12 107 HIS A C 1
ATOM 846 O O . HIS A 1 107 ? 7.634 11.367 -12.080 1.00 85.12 107 HIS A O 1
ATOM 852 N N . ASN A 1 108 ? 5.692 10.630 -11.190 1.00 86.19 108 ASN A N 1
ATOM 853 C CA . ASN A 1 108 ? 6.137 9.272 -10.925 1.00 86.19 108 ASN A CA 1
ATOM 854 C C . ASN A 1 108 ? 4.995 8.254 -11.069 1.00 86.19 108 ASN A C 1
ATOM 856 O O . ASN A 1 108 ? 3.816 8.598 -10.951 1.00 86.19 108 ASN A O 1
ATOM 860 N N . VAL A 1 109 ? 5.374 6.990 -11.226 1.00 90.75 109 VAL A N 1
ATOM 861 C CA . VAL A 1 109 ? 4.527 5.798 -11.126 1.00 90.75 109 VAL A CA 1
ATOM 862 C C . VAL A 1 109 ? 5.262 4.777 -10.260 1.00 90.75 109 VAL A C 1
ATOM 864 O O . VAL A 1 109 ? 6.447 4.530 -10.487 1.00 90.75 109 VAL A O 1
ATOM 867 N N . SER A 1 110 ? 4.579 4.179 -9.282 1.00 89.75 110 SER A N 1
ATOM 868 C CA . SER A 1 110 ? 5.157 3.116 -8.455 1.00 89.75 110 SER A CA 1
ATOM 869 C C . SER A 1 110 ? 4.345 1.827 -8.494 1.00 89.75 110 SER A C 1
ATOM 871 O O . SER A 1 110 ? 3.156 1.838 -8.829 1.00 89.75 110 SER A O 1
ATOM 873 N N . TYR A 1 111 ? 5.004 0.713 -8.173 1.00 91.44 111 TYR A N 1
ATOM 874 C CA . TYR A 1 111 ? 4.359 -0.592 -8.041 1.00 91.44 111 TYR A CA 1
ATOM 875 C C . TYR A 1 111 ? 4.885 -1.413 -6.866 1.00 91.44 111 TYR A C 1
ATOM 877 O O . TYR A 1 111 ? 6.061 -1.326 -6.510 1.00 91.44 111 TYR A O 1
ATOM 885 N N . SER A 1 112 ? 4.036 -2.285 -6.324 1.00 89.94 112 SER A N 1
ATOM 886 C CA . SER A 1 112 ? 4.401 -3.241 -5.276 1.00 89.94 112 SER A CA 1
ATOM 887 C C . SER A 1 112 ? 3.537 -4.506 -5.332 1.00 89.94 112 SER A C 1
ATOM 889 O O . SER A 1 112 ? 2.657 -4.656 -6.178 1.00 89.94 112 SER A O 1
ATOM 891 N N . GLY A 1 113 ? 3.815 -5.474 -4.457 1.00 86.75 113 GLY A N 1
ATOM 892 C CA . GLY A 1 113 ? 3.062 -6.732 -4.384 1.00 86.75 113 GLY A CA 1
ATOM 893 C C . GLY A 1 113 ? 3.464 -7.788 -5.421 1.00 86.75 113 GLY A C 1
ATOM 894 O O . GLY A 1 113 ? 2.940 -8.899 -5.393 1.00 86.75 113 GLY A O 1
ATOM 895 N N . GLY A 1 114 ? 4.418 -7.485 -6.305 1.00 89.62 114 GLY A N 1
ATOM 896 C CA . GLY A 1 114 ? 4.997 -8.445 -7.241 1.00 89.62 114 GLY A CA 1
ATOM 897 C C . GLY A 1 114 ? 6.061 -7.827 -8.145 1.00 89.62 114 GLY A C 1
ATOM 898 O O . GLY A 1 114 ? 6.295 -6.619 -8.124 1.00 89.62 114 GLY A O 1
ATOM 899 N N . ILE A 1 115 ? 6.696 -8.672 -8.957 1.00 92.50 115 ILE A N 1
ATOM 900 C CA . ILE A 1 115 ? 7.675 -8.241 -9.959 1.00 92.50 115 ILE A CA 1
ATOM 901 C C . ILE A 1 115 ? 6.924 -7.731 -11.192 1.00 92.50 115 ILE A C 1
ATOM 903 O O . ILE A 1 115 ? 6.031 -8.410 -11.703 1.00 92.50 115 ILE A O 1
ATOM 907 N N . LEU A 1 116 ? 7.303 -6.553 -11.686 1.00 95.31 116 LEU A N 1
ATOM 908 C CA . LEU A 1 116 ? 6.824 -6.041 -12.966 1.00 95.31 116 LEU A CA 1
ATOM 909 C C . LEU A 1 116 ? 7.654 -6.650 -14.113 1.00 95.31 116 LEU A C 1
ATOM 911 O O . LEU A 1 116 ? 8.883 -6.548 -14.074 1.00 95.31 116 LEU A O 1
ATOM 915 N N . PRO A 1 117 ? 7.025 -7.265 -15.132 1.00 96.38 117 PRO A N 1
ATOM 916 C CA . PRO A 1 117 ? 7.730 -7.753 -16.314 1.00 96.38 117 PRO A CA 1
ATOM 917 C C . PRO A 1 117 ? 8.549 -6.656 -17.007 1.00 96.38 117 PRO A C 1
ATOM 919 O O . PRO A 1 117 ? 8.111 -5.508 -17.114 1.00 96.38 117 PRO A O 1
ATOM 922 N N . THR A 1 118 ? 9.749 -7.011 -17.474 1.00 95.12 118 THR A N 1
ATOM 923 C CA . THR A 1 118 ? 10.715 -6.059 -18.044 1.00 95.12 118 THR A CA 1
ATOM 924 C C . THR A 1 118 ? 10.164 -5.311 -19.255 1.00 95.12 118 THR A C 1
ATOM 926 O O . THR A 1 118 ? 10.368 -4.108 -19.363 1.00 95.12 118 THR A O 1
ATOM 929 N N . ASP A 1 119 ? 9.428 -5.992 -20.132 1.00 96.19 119 ASP A N 1
ATOM 930 C CA . ASP A 1 119 ? 8.803 -5.399 -21.316 1.00 96.19 119 ASP A CA 1
ATOM 931 C C . ASP A 1 119 ? 7.803 -4.290 -20.948 1.00 96.19 119 ASP A C 1
ATOM 933 O O . ASP A 1 119 ? 7.872 -3.188 -21.494 1.00 96.19 119 ASP A O 1
ATOM 937 N N . ALA A 1 120 ? 6.929 -4.541 -19.970 1.00 96.19 120 ALA A N 1
ATOM 938 C CA . ALA A 1 120 ? 5.986 -3.547 -19.464 1.00 96.19 120 ALA A CA 1
ATOM 939 C C . ALA A 1 120 ? 6.711 -2.367 -18.795 1.00 96.19 120 ALA A C 1
ATOM 941 O O . ALA A 1 120 ? 6.423 -1.199 -19.081 1.00 96.19 120 ALA A O 1
ATOM 942 N N . GLY A 1 121 ? 7.686 -2.662 -17.931 1.00 95.25 121 GLY A N 1
ATOM 943 C CA . GLY A 1 121 ? 8.428 -1.639 -17.199 1.00 95.25 121 GLY A CA 1
ATOM 944 C C . GLY A 1 121 ? 9.293 -0.751 -18.092 1.00 95.25 121 GLY A C 1
ATOM 945 O O . GLY A 1 121 ? 9.334 0.458 -17.881 1.00 95.25 121 GLY A O 1
ATOM 946 N N . GLU A 1 122 ? 9.921 -1.292 -19.139 1.00 95.31 122 GLU A N 1
ATOM 947 C CA . GLU A 1 122 ? 10.691 -0.506 -20.111 1.00 95.31 122 GLU A CA 1
ATOM 948 C C . GLU A 1 122 ? 9.827 0.466 -20.920 1.00 95.31 122 GLU A C 1
ATOM 950 O O . GLU A 1 122 ? 10.270 1.565 -21.262 1.00 95.31 122 GLU A O 1
ATOM 955 N N . VAL A 1 123 ? 8.601 0.074 -21.269 1.00 95.62 123 VAL A N 1
ATOM 956 C CA . VAL A 1 123 ? 7.675 0.947 -22.001 1.00 95.62 123 VAL A CA 1
ATOM 957 C C . VAL A 1 123 ? 7.228 2.110 -21.112 1.00 95.62 123 VAL A C 1
ATOM 959 O O . VAL A 1 123 ? 7.165 3.252 -21.579 1.00 95.62 123 VAL A O 1
ATOM 962 N N . ILE A 1 124 ? 6.953 1.844 -19.835 1.00 95.19 124 ILE A N 1
ATOM 963 C CA . ILE A 1 124 ? 6.489 2.848 -18.870 1.00 95.19 124 ILE A CA 1
ATOM 964 C C . ILE A 1 124 ? 7.630 3.786 -18.446 1.00 95.19 124 ILE A C 1
ATOM 966 O O . ILE A 1 124 ? 7.458 5.006 -18.480 1.00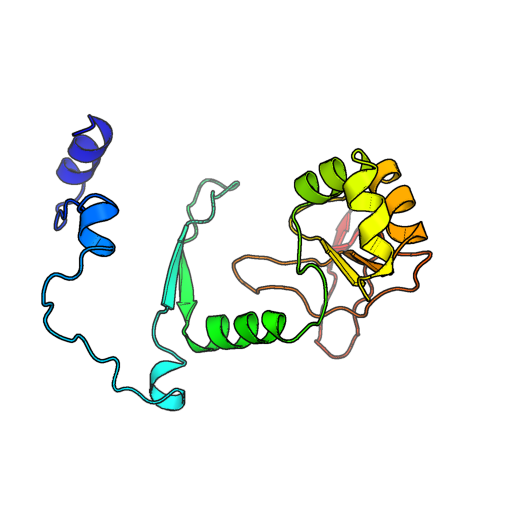 95.19 124 ILE A O 1
ATOM 970 N N . SER A 1 125 ? 8.808 3.248 -18.112 1.00 94.44 125 SER A N 1
ATOM 971 C CA . SER A 1 125 ? 9.952 4.025 -17.599 1.00 94.44 125 SER A CA 1
ATOM 972 C C . SER A 1 125 ? 10.504 5.051 -18.594 1.00 94.44 125 SER A C 1
ATOM 974 O O . SER A 1 125 ? 11.099 6.050 -18.197 1.00 94.44 125 SER A O 1
ATOM 976 N N . LYS A 1 126 ? 10.257 4.861 -19.896 1.00 93.75 126 LYS A N 1
ATOM 977 C CA . LYS A 1 126 ? 10.599 5.834 -20.950 1.00 93.75 126 LYS A CA 1
ATOM 978 C C . LYS A 1 126 ? 9.694 7.070 -20.970 1.00 93.75 126 LYS A C 1
ATOM 980 O O . LYS A 1 126 ? 10.023 8.037 -21.650 1.00 93.75 126 LYS A O 1
ATOM 985 N N . ARG A 1 127 ? 8.543 7.032 -20.293 1.00 93.50 127 ARG A N 1
ATOM 986 C CA . ARG A 1 127 ? 7.506 8.082 -20.347 1.00 93.50 127 ARG A CA 1
ATOM 987 C C . ARG A 1 127 ? 7.340 8.836 -19.037 1.00 93.50 127 ARG A C 1
ATOM 989 O O . ARG A 1 127 ? 6.934 9.991 -19.052 1.00 93.50 127 ARG A O 1
ATOM 996 N N . THR A 1 128 ? 7.643 8.191 -17.919 1.00 92.12 128 THR A N 1
ATOM 997 C CA . THR A 1 128 ? 7.585 8.776 -16.578 1.00 92.12 128 THR A CA 1
ATOM 998 C C . THR A 1 128 ? 8.555 8.043 -15.659 1.00 92.12 128 THR A C 1
ATOM 1000 O O . THR A 1 128 ? 9.064 6.973 -15.999 1.00 92.12 128 THR A O 1
ATOM 1003 N N . ARG A 1 129 ? 8.830 8.608 -14.483 1.00 91.56 129 ARG A N 1
ATOM 1004 C CA . ARG A 1 129 ? 9.710 7.971 -13.507 1.00 91.56 129 ARG A CA 1
ATOM 1005 C C . ARG A 1 129 ? 9.009 6.768 -12.880 1.00 91.56 129 ARG A C 1
ATOM 1007 O O . ARG A 1 129 ? 8.040 6.930 -12.145 1.00 91.56 129 ARG A O 1
ATOM 1014 N N . LEU A 1 130 ? 9.523 5.574 -13.160 1.00 93.25 130 LEU A N 1
ATOM 1015 C CA . LEU A 1 130 ? 9.022 4.305 -12.635 1.00 93.25 130 LEU A CA 1
ATOM 1016 C C . LEU A 1 130 ? 9.921 3.793 -11.504 1.00 93.25 130 LEU A C 1
ATOM 1018 O O . LEU A 1 130 ? 11.144 3.853 -11.625 1.00 93.25 130 LEU A O 1
ATOM 1022 N N . PHE A 1 131 ? 9.332 3.263 -10.433 1.00 92.25 131 PHE A N 1
ATOM 1023 C CA . PHE A 1 131 ? 10.078 2.555 -9.391 1.00 92.25 131 PHE A CA 1
ATOM 1024 C C . PHE A 1 131 ? 9.228 1.514 -8.655 1.00 92.25 131 PHE A C 1
ATOM 1026 O O . PHE A 1 131 ? 8.022 1.681 -8.492 1.00 92.25 131 PHE A O 1
ATOM 1033 N N . GLY A 1 132 ? 9.867 0.444 -8.185 1.00 90.56 132 GLY A N 1
ATOM 1034 C CA . GLY A 1 132 ? 9.229 -0.553 -7.326 1.00 90.56 132 GLY A CA 1
ATOM 1035 C C . GLY A 1 132 ? 9.317 -0.207 -5.835 1.00 90.56 132 GLY A C 1
ATOM 1036 O O . GLY A 1 132 ? 10.266 0.433 -5.385 1.00 90.56 132 GLY A O 1
ATOM 1037 N N . GLY A 1 133 ? 8.360 -0.704 -5.052 1.00 87.88 133 GLY A N 1
ATOM 1038 C CA . GLY A 1 133 ? 8.402 -0.774 -3.591 1.00 87.88 133 GLY A CA 1
ATOM 1039 C C . GLY A 1 133 ? 8.262 -2.215 -3.087 1.00 87.88 133 GLY A C 1
ATOM 1040 O O . GLY A 1 133 ? 7.600 -3.043 -3.715 1.00 87.88 133 GLY A O 1
ATOM 1041 N N . ILE A 1 134 ? 8.890 -2.523 -1.949 1.00 86.06 134 ILE A N 1
ATOM 1042 C CA . ILE A 1 134 ? 8.612 -3.752 -1.191 1.00 86.06 134 ILE A CA 1
ATOM 1043 C C . ILE A 1 134 ? 7.716 -3.364 -0.027 1.00 86.06 134 ILE A C 1
ATOM 1045 O O . ILE A 1 134 ? 8.012 -2.415 0.696 1.00 86.06 134 ILE A O 1
ATOM 1049 N N . ALA A 1 135 ? 6.624 -4.096 0.146 1.00 82.50 135 ALA A N 1
ATOM 1050 C CA . ALA A 1 135 ? 5.666 -3.860 1.206 1.00 82.50 135 ALA A CA 1
ATOM 1051 C C . ALA A 1 135 ? 5.122 -5.182 1.735 1.00 82.50 135 ALA A C 1
ATOM 1053 O O . ALA A 1 135 ? 5.048 -6.174 1.009 1.00 82.50 135 ALA A O 1
ATOM 1054 N N . SER A 1 136 ? 4.692 -5.169 2.989 1.00 80.62 136 SER A N 1
ATOM 1055 C CA . SER A 1 136 ? 3.876 -6.234 3.564 1.00 80.62 136 SER A CA 1
ATOM 1056 C C . SER A 1 136 ? 2.642 -5.637 4.226 1.00 80.62 136 SER A C 1
ATOM 1058 O O . SER A 1 136 ? 2.594 -4.442 4.528 1.00 80.62 136 SER A O 1
ATOM 1060 N N . THR A 1 137 ? 1.630 -6.464 4.480 1.00 77.12 137 THR A N 1
ATOM 1061 C CA . THR A 1 137 ? 0.482 -6.019 5.276 1.00 77.12 137 THR A CA 1
ATOM 1062 C C . THR A 1 137 ? 0.919 -5.714 6.713 1.00 77.12 137 THR A C 1
ATOM 1064 O O . THR A 1 137 ? 0.417 -4.773 7.320 1.00 77.12 137 THR A O 1
ATOM 1067 N N . GLU A 1 138 ? 1.880 -6.479 7.236 1.00 70.50 138 GLU A N 1
ATOM 1068 C CA . GLU A 1 138 ? 2.426 -6.403 8.589 1.00 70.50 138 GLU A CA 1
ATOM 1069 C C . GLU A 1 138 ? 3.168 -5.091 8.873 1.00 70.50 138 GLU A C 1
ATOM 1071 O O . GLU A 1 138 ? 3.021 -4.519 9.954 1.00 70.50 138 GLU A O 1
ATOM 1076 N N . THR A 1 139 ? 3.992 -4.641 7.926 1.00 72.56 139 THR A N 1
ATOM 1077 C CA . THR A 1 139 ? 4.947 -3.537 8.120 1.00 72.56 139 THR A CA 1
ATOM 1078 C C . THR A 1 139 ? 4.671 -2.327 7.237 1.00 72.56 139 THR A C 1
ATOM 1080 O O . THR A 1 139 ? 5.331 -1.306 7.403 1.00 72.56 139 THR A O 1
ATOM 1083 N N . GLY A 1 140 ? 3.725 -2.427 6.301 1.00 76.69 140 GLY A N 1
ATOM 1084 C CA . GLY A 1 140 ? 3.558 -1.438 5.241 1.00 76.69 140 GLY A CA 1
ATOM 1085 C C . GLY A 1 140 ? 4.708 -1.478 4.234 1.00 76.69 140 GLY A C 1
ATOM 1086 O O . GLY A 1 140 ? 5.447 -2.465 4.148 1.00 76.69 140 GLY A O 1
ATOM 1087 N N . ILE A 1 141 ? 4.842 -0.400 3.458 1.00 78.44 141 ILE A N 1
ATOM 1088 C CA . ILE A 1 141 ? 5.956 -0.192 2.523 1.00 78.44 141 ILE A CA 1
ATOM 1089 C C . ILE A 1 141 ? 7.247 -0.039 3.324 1.00 78.44 141 ILE A C 1
ATOM 1091 O O . ILE A 1 141 ? 7.287 0.743 4.268 1.00 78.44 141 ILE A O 1
ATOM 1095 N N . LEU A 1 142 ? 8.301 -0.752 2.931 1.00 80.94 142 LEU A N 1
ATOM 1096 C CA . LEU A 1 142 ? 9.654 -0.560 3.439 1.00 80.94 142 LEU A CA 1
ATOM 1097 C C . LEU A 1 142 ? 10.231 0.737 2.850 1.00 80.94 142 LEU A C 1
ATOM 1099 O O . LEU A 1 142 ? 10.405 0.803 1.629 1.00 80.94 142 LEU A O 1
ATOM 1103 N N . PRO A 1 143 ? 10.538 1.763 3.671 1.00 77.44 143 PRO A N 1
ATOM 1104 C CA . PRO A 1 143 ? 11.180 2.982 3.189 1.00 77.44 143 PRO A CA 1
ATOM 1105 C C . PRO A 1 143 ? 12.455 2.688 2.392 1.00 77.44 143 PRO A C 1
ATOM 1107 O O . PRO A 1 143 ? 13.449 2.219 2.948 1.00 77.44 143 PRO A O 1
ATOM 1110 N N . GLY A 1 144 ? 12.422 2.997 1.101 1.00 80.38 144 GLY A N 1
ATOM 1111 C CA . GLY A 1 144 ? 13.551 2.909 0.184 1.00 80.38 144 GLY A CA 1
ATOM 1112 C C . GLY A 1 144 ? 13.779 4.240 -0.522 1.00 80.38 144 GLY A C 1
ATOM 1113 O O . GLY A 1 144 ? 12.923 5.126 -0.535 1.00 80.38 144 GLY A O 1
ATOM 1114 N N . GLU A 1 145 ? 14.956 4.389 -1.107 1.00 82.06 145 GLU A N 1
ATOM 1115 C CA . GLU A 1 145 ? 15.273 5.519 -1.964 1.00 82.06 145 GLU A CA 1
ATOM 1116 C C . GLU A 1 145 ? 14.744 5.261 -3.374 1.00 82.06 145 GLU A C 1
ATOM 1118 O O . GLU A 1 145 ? 14.847 4.149 -3.892 1.00 82.06 145 GLU A O 1
ATOM 1123 N N . ILE A 1 146 ? 14.217 6.302 -4.024 1.00 84.06 146 ILE A N 1
ATOM 1124 C CA . ILE A 1 146 ? 13.787 6.187 -5.419 1.00 84.06 146 ILE A CA 1
ATOM 1125 C C . ILE A 1 146 ? 15.043 5.991 -6.286 1.00 84.06 146 ILE A C 1
ATOM 1127 O O . ILE A 1 146 ? 15.901 6.886 -6.301 1.00 84.06 146 ILE A O 1
ATOM 1131 N N . PRO A 1 147 ? 15.165 4.874 -7.025 1.00 85.75 147 PRO A N 1
ATOM 1132 C CA . PRO A 1 147 ? 16.343 4.597 -7.830 1.00 85.75 147 PRO A CA 1
ATOM 1133 C C . PRO A 1 147 ? 16.511 5.611 -8.980 1.00 85.75 147 PRO A C 1
ATOM 1135 O O . PRO A 1 147 ? 15.591 6.385 -9.306 1.00 85.75 147 PRO A O 1
ATOM 1138 N N . PRO A 1 148 ? 17.703 5.639 -9.603 1.00 87.75 148 PRO A N 1
ATOM 1139 C CA . PRO A 1 148 ? 17.897 6.252 -10.912 1.00 87.75 148 PRO A CA 1
ATOM 1140 C C . PRO A 1 148 ? 16.903 5.697 -11.956 1.00 87.75 148 PRO A C 1
ATOM 1142 O O . PRO A 1 148 ? 16.539 4.523 -11.868 1.00 87.75 148 PRO A O 1
ATOM 1145 N N . PRO A 1 149 ? 16.453 6.499 -12.943 1.00 86.00 149 PRO A N 1
ATOM 1146 C CA . PRO A 1 149 ? 15.435 6.071 -13.913 1.00 86.00 149 PRO A CA 1
ATOM 1147 C C . PRO A 1 149 ? 15.788 4.821 -14.738 1.00 86.00 149 PRO A C 1
ATOM 1149 O O . PRO A 1 149 ? 14.903 4.051 -15.100 1.00 86.00 149 PRO A O 1
ATOM 1152 N N . ASP A 1 150 ? 17.071 4.603 -15.024 1.00 89.00 150 ASP A N 1
ATOM 1153 C CA . ASP A 1 150 ? 17.605 3.439 -15.744 1.00 89.00 150 ASP A CA 1
ATOM 1154 C C . ASP A 1 150 ? 17.649 2.159 -14.894 1.00 89.00 150 ASP A C 1
ATOM 1156 O O . ASP A 1 150 ? 17.868 1.072 -15.420 1.00 89.00 150 ASP A O 1
ATOM 1160 N N . MET A 1 151 ? 17.382 2.282 -13.594 1.00 92.25 151 MET A N 1
ATOM 1161 C CA . MET A 1 151 ? 17.417 1.208 -12.602 1.00 92.25 151 MET A CA 1
ATOM 1162 C C . MET A 1 151 ? 16.041 1.011 -11.944 1.00 92.25 151 MET A C 1
ATOM 1164 O O . MET A 1 151 ? 15.954 0.644 -10.775 1.00 92.25 151 MET A O 1
ATOM 1168 N N . TRP A 1 152 ? 14.952 1.273 -12.677 1.00 92.25 152 TRP A N 1
ATOM 1169 C CA . TRP A 1 152 ? 13.570 1.240 -12.170 1.00 92.25 152 TRP A CA 1
ATOM 1170 C C . TRP A 1 152 ? 13.169 -0.089 -11.500 1.00 92.25 152 TRP A C 1
ATOM 1172 O O . TRP A 1 152 ? 12.301 -0.099 -10.628 1.00 92.25 152 TRP A O 1
ATOM 1182 N N . ASN A 1 153 ? 13.798 -1.198 -11.901 1.00 92.00 153 ASN A N 1
ATOM 1183 C CA . ASN A 1 153 ? 13.570 -2.552 -11.393 1.00 92.00 153 ASN A CA 1
ATOM 1184 C C . ASN A 1 153 ? 14.503 -2.947 -10.233 1.00 92.00 153 ASN A C 1
ATOM 1186 O O . ASN A 1 153 ? 14.494 -4.106 -9.817 1.00 92.00 153 ASN A O 1
ATOM 1190 N N . TYR A 1 154 ? 15.313 -2.016 -9.723 1.00 91.06 154 TYR A N 1
ATOM 1191 C CA . TYR A 1 154 ? 16.185 -2.226 -8.573 1.00 91.06 154 TYR A CA 1
ATOM 1192 C C . TYR A 1 154 ? 15.670 -1.470 -7.354 1.00 91.06 154 TYR A C 1
ATOM 1194 O O . TYR A 1 154 ? 15.134 -0.367 -7.449 1.00 91.06 154 TYR A O 1
ATOM 1202 N N . TYR A 1 155 ? 15.906 -2.052 -6.183 1.00 87.69 155 TYR A N 1
ATOM 1203 C CA . TYR A 1 155 ? 15.578 -1.443 -4.904 1.00 87.69 155 TYR A CA 1
ATOM 1204 C C . TYR A 1 155 ? 16.847 -0.887 -4.271 1.00 87.69 155 TYR A C 1
ATOM 1206 O O . TYR A 1 155 ? 17.874 -1.567 -4.224 1.00 87.69 155 TYR A O 1
ATOM 1214 N N . ARG A 1 156 ? 16.778 0.346 -3.767 1.00 81.38 156 ARG A N 1
ATOM 1215 C CA . ARG A 1 156 ? 17.861 0.948 -2.990 1.00 81.38 156 ARG A CA 1
ATOM 1216 C C . ARG A 1 156 ? 17.359 1.255 -1.591 1.00 81.38 156 ARG A C 1
ATOM 1218 O O . ARG A 1 156 ? 16.427 2.036 -1.425 1.00 81.38 156 ARG A O 1
ATOM 1225 N N . TYR A 1 157 ? 17.993 0.662 -0.591 1.00 82.94 157 TYR A N 1
ATOM 1226 C CA . TYR A 1 157 ? 17.668 0.893 0.810 1.00 82.94 157 TYR A CA 1
ATOM 1227 C C . TYR A 1 157 ? 18.772 1.706 1.470 1.00 82.94 157 TYR A C 1
ATOM 1229 O O . TYR A 1 157 ? 19.955 1.465 1.237 1.00 82.94 157 TYR A O 1
ATOM 1237 N N . ASN A 1 158 ? 18.371 2.693 2.266 1.00 74.56 158 ASN A N 1
ATOM 1238 C CA . ASN A 1 158 ? 19.300 3.452 3.088 1.00 74.56 158 ASN A CA 1
ATOM 1239 C C . ASN A 1 158 ? 19.764 2.577 4.268 1.00 74.56 158 ASN A C 1
ATOM 1241 O O . ASN A 1 158 ? 19.011 1.718 4.721 1.00 74.56 158 ASN A O 1
ATOM 1245 N N . GLU A 1 159 ? 20.970 2.802 4.785 1.00 73.25 159 GLU A N 1
ATOM 1246 C CA . GLU A 1 159 ? 21.489 2.072 5.954 1.00 73.25 159 GLU A CA 1
ATOM 1247 C C . GLU A 1 159 ? 20.861 2.562 7.277 1.00 73.25 159 GLU A C 1
ATOM 1249 O O . GLU A 1 159 ? 20.755 1.809 8.244 1.00 73.25 159 GLU A O 1
ATOM 1254 N N . ASN A 1 160 ? 20.373 3.807 7.323 1.00 75.88 160 ASN A N 1
ATOM 1255 C CA . ASN A 1 160 ? 19.838 4.445 8.533 1.00 75.88 160 ASN A CA 1
ATOM 1256 C C . ASN A 1 160 ? 18.593 3.781 9.153 1.00 75.88 160 ASN A C 1
ATOM 1258 O O . ASN A 1 160 ? 18.508 3.756 10.380 1.00 75.88 160 ASN A O 1
ATOM 1262 N N . PRO A 1 161 ? 17.612 3.260 8.388 1.00 72.94 161 PRO A N 1
ATOM 1263 C CA . PRO A 1 161 ? 16.452 2.569 8.953 1.00 72.94 161 PRO A CA 1
ATOM 1264 C C . PRO A 1 161 ? 16.815 1.240 9.634 1.00 72.94 161 PRO A C 1
ATOM 1266 O O . PRO A 1 161 ? 15.948 0.635 10.261 1.00 72.94 161 PRO A O 1
ATOM 1269 N N . GLY A 1 162 ? 18.075 0.793 9.523 1.00 78.62 162 GLY A N 1
ATOM 1270 C CA . GLY A 1 162 ? 18.577 -0.410 10.178 1.00 78.62 162 GLY A CA 1
ATOM 1271 C C . GLY A 1 162 ? 18.117 -1.707 9.518 1.00 78.62 162 GLY A C 1
ATOM 1272 O O . GLY A 1 162 ? 17.996 -2.719 10.205 1.00 78.62 162 GLY A O 1
ATOM 1273 N N . TYR A 1 163 ? 17.826 -1.690 8.212 1.00 80.38 163 TYR A N 1
ATOM 1274 C CA . TYR A 1 163 ? 17.536 -2.924 7.486 1.00 80.38 163 TYR A CA 1
ATOM 1275 C C . TYR A 1 163 ? 18.773 -3.820 7.464 1.00 80.38 163 TYR A C 1
ATOM 1277 O O . TYR A 1 163 ? 19.859 -3.390 7.080 1.00 80.38 163 TYR A O 1
ATOM 1285 N N . GLU A 1 164 ? 18.591 -5.075 7.852 1.00 83.06 164 GLU A N 1
ATOM 1286 C CA . GLU A 1 164 ? 19.617 -6.107 7.797 1.00 83.06 164 GLU A CA 1
ATOM 1287 C C . GLU A 1 164 ? 19.159 -7.154 6.784 1.00 83.06 164 GLU A C 1
ATOM 1289 O O . GLU A 1 164 ? 18.207 -7.882 7.054 1.00 83.06 164 GLU A O 1
ATOM 1294 N N . LEU A 1 165 ? 19.832 -7.217 5.633 1.00 84.25 165 LEU A N 1
ATOM 1295 C CA . LEU A 1 165 ? 19.643 -8.306 4.678 1.00 84.25 165 LEU A CA 1
ATOM 1296 C C . LEU A 1 165 ? 20.461 -9.508 5.160 1.00 84.25 165 LEU A C 1
ATOM 1298 O O . LEU A 1 165 ? 21.689 -9.434 5.265 1.00 84.25 165 LEU A O 1
ATOM 1302 N N . ARG A 1 166 ? 19.792 -10.612 5.484 1.00 88.25 166 ARG A N 1
ATOM 1303 C CA . ARG A 1 166 ? 20.401 -11.824 6.041 1.00 88.25 166 ARG A CA 1
ATOM 1304 C C . ARG A 1 166 ? 20.694 -12.825 4.944 1.00 88.25 166 ARG A C 1
ATOM 1306 O O . ARG A 1 166 ? 19.915 -12.977 4.014 1.00 88.25 166 ARG A O 1
ATOM 1313 N N . HIS A 1 167 ? 21.825 -13.521 5.054 1.00 91.69 167 HIS A N 1
ATOM 1314 C CA . HIS A 1 167 ? 22.201 -14.541 4.075 1.00 91.69 167 HIS A CA 1
ATOM 1315 C C . HIS A 1 167 ? 21.144 -15.647 4.017 1.00 91.69 167 HIS A C 1
ATOM 1317 O O . HIS A 1 167 ? 20.750 -16.179 5.055 1.00 91.69 167 HIS A O 1
ATOM 1323 N N . TYR A 1 168 ? 20.721 -15.986 2.802 1.00 89.00 168 TYR A N 1
ATOM 1324 C CA . TYR A 1 168 ? 19.754 -17.048 2.546 1.00 89.00 168 TYR A CA 1
ATOM 1325 C C . TYR A 1 168 ? 20.413 -18.236 1.831 1.00 89.00 168 TYR A C 1
ATOM 1327 O O . TYR A 1 168 ? 20.421 -19.352 2.351 1.00 89.00 168 TYR A O 1
ATOM 1335 N N . ALA A 1 169 ? 21.005 -18.003 0.652 1.00 91.56 169 ALA A N 1
ATOM 1336 C CA . ALA A 1 169 ? 21.717 -19.013 -0.137 1.00 91.56 169 ALA A CA 1
ATOM 1337 C C . ALA A 1 169 ? 22.649 -18.355 -1.165 1.00 91.56 169 ALA A C 1
ATOM 1339 O O . ALA A 1 169 ? 22.320 -17.302 -1.701 1.00 91.56 169 ALA A O 1
ATOM 1340 N N . ASP A 1 170 ? 23.791 -18.977 -1.476 1.00 93.56 170 ASP A N 1
ATOM 1341 C CA . ASP A 1 170 ? 24.794 -18.444 -2.415 1.00 93.56 170 ASP A CA 1
ATOM 1342 C C . ASP A 1 170 ? 25.147 -16.970 -2.117 1.00 93.56 170 ASP A C 1
ATOM 1344 O O . ASP A 1 170 ? 25.588 -16.667 -1.010 1.00 93.56 170 ASP A O 1
ATOM 1348 N N . ASN A 1 171 ? 24.917 -16.060 -3.071 1.00 88.69 171 ASN A N 1
ATOM 1349 C CA . ASN A 1 171 ? 25.054 -14.604 -2.924 1.00 88.69 171 ASN A CA 1
ATOM 1350 C C . ASN A 1 171 ? 23.698 -13.889 -2.718 1.00 88.69 171 ASN A C 1
ATOM 1352 O O . ASN A 1 171 ? 23.580 -12.696 -2.994 1.00 88.69 171 ASN A O 1
ATOM 1356 N N . MET A 1 172 ? 22.661 -14.604 -2.280 1.00 85.44 172 MET A N 1
ATOM 1357 C CA . MET A 1 172 ? 21.327 -14.057 -2.026 1.00 85.44 172 MET A CA 1
ATOM 1358 C C . MET A 1 172 ? 21.120 -13.755 -0.542 1.00 85.44 172 MET A C 1
ATOM 1360 O O . MET A 1 172 ? 21.494 -14.545 0.332 1.00 85.44 172 MET A O 1
ATOM 1364 N N . TYR A 1 173 ? 20.478 -12.618 -0.288 1.00 86.25 173 TYR A N 1
ATOM 1365 C CA . TYR A 1 173 ? 20.139 -12.124 1.039 1.00 86.25 173 TYR A CA 1
ATOM 1366 C C . TYR A 1 173 ? 18.671 -11.666 1.062 1.00 86.25 173 TYR A C 1
ATOM 1368 O O . TYR A 1 173 ? 18.184 -11.180 0.037 1.00 86.25 173 TYR A O 1
ATOM 1376 N N . GLU A 1 174 ? 17.993 -11.813 2.203 1.00 81.69 174 GLU A N 1
ATOM 1377 C CA . GLU A 1 174 ? 16.587 -11.420 2.436 1.00 81.69 174 GLU A CA 1
ATOM 1378 C C . GLU A 1 174 ? 16.397 -10.532 3.670 1.00 81.69 174 GLU A C 1
ATOM 1380 O O . GLU A 1 174 ? 17.175 -10.682 4.641 1.00 81.69 174 GLU A O 1
#

Nearest PDB structures (foldseek):
  3nyq-assembly1_A  TM=7.827E-01  e=2.509E-02  Streptomyces coelicolor
  8r2r-assembly1_B  TM=5.364E-01  e=1.217E-02  Mycobacterium tuberculosis H37Rv
  3etc-assembly3_B  TM=5.929E-01  e=3.717E-01  Methanosarcina acetivorans
  8biq-assembly1_C  TM=4.964E-01  e=1.579E+00  Metallosphaera sedula DSM 5348
  3ssm-assembly1_B  TM=4.286E-01  e=7.660E-01  Micromonospora griseorubida

Sequence (174 aa):
MTETTEAMLERRQMNRYTLPELDYFLSNLPVEPYPYTKTFEEARKDPYVVLHSSGSTGTLKILTLKQGSAAAHDAFQLFPSLGDNPPSVLIDISREPAFLETLPLLHNVSYSGGILPTDAGEVISKRTRLFGGIASTETGILPGEIPPPDMWNYYRYNENPGYELRHYADNMYE

Radius of gyration: 21.59 Å; Cα contacts (8 Å, |Δi|>4): 196; chains: 1; bounding box: 58×39×48 Å

Secondary structure (DSSP, 8-state):
--HHHHHHHHHS------PPPHHHHTS------------HHHHTTSEEEEEE---TTSSPPEEEEEHHHHHHHHGGGGS-SS-EE-HHHHHHHHH-HHHHTTGGG-SEEEE-SSPPPHHHHHHHHTTSEEEE--EETTTEE---BPPPGGGTT--B--STT---PPEEETTEE-

Mean predicted aligned error: 10.38 Å

Foldseek 3Di:
DDPVVVVVCVVPPDDDDDDDDPCVVVDPDDDDDPDPPDDCVRQQAPFDDWDWDPPPPPDTDIDTDGPVNVVVVVCQVVQQFPGEAALVVLQVLLVDVVSLVCLLVGQEYEYEPDQRDPSSLVSNLVRHQAAYWYADPRRGTDDFDRDDSVPRRDTHHDCVVPDDFDDDDDPHTD

pLDDT: mean 85.04, std 10.36, range [52.03, 96.38]

Solvent-accessible surface area (backbone atoms only — not comparable to full-atom values): 10874 Å² total; per-residue (Å²): 134,58,74,69,58,53,61,49,42,77,77,46,86,68,92,84,80,82,80,74,59,71,69,64,77,72,43,90,67,92,72,84,86,81,80,83,81,66,51,66,84,72,36,33,79,38,81,64,48,78,43,77,51,91,30,96,82,76,62,72,49,78,44,74,44,25,39,42,58,51,54,61,56,54,55,58,73,75,51,84,40,77,50,79,32,50,39,68,61,50,46,53,39,54,71,35,70,78,52,52,73,50,36,62,80,31,71,32,42,37,29,29,89,60,82,64,56,66,73,35,47,58,60,45,40,77,45,26,42,37,36,59,51,58,58,46,92,90,73,40,67,57,84,56,50,85,50,60,65,93,39,28,93,46,84,41,70,61,71,85,86,62,75,73,72,41,82,73,54,96,97,41,61,86

InterPro domains:
  IPR020845 AMP-binding, conserved site [PS00455] (50-61)